Protein 2D48 (pdb70)

Nearest PDB structures (foldseek):
  2d48-assembly1_A  TM=1.008E+00  e=1.746E-19  Homo sapiens
  2b8y-assembly1_A  TM=1.006E+00  e=3.296E-19  Homo sapiens
  2b8x-assembly1_A  TM=9.995E-01  e=1.307E-18  Homo sapiens
  2b90-assembly1_A  TM=9.964E-01  e=3.577E-18  Homo sapiens
  1hzi-assembly1_A  TM=9.925E-01  e=4.421E-18  Homo sapiens

InterPro domains:
  IPR001325 Interleukin-4/interleukin-13 [SM00190] (1-153)
  IPR002354 Interleukin-4 [PF00727] (26-149)
  IPR002354 Interleukin-4 [PIRSF001941] (1-153)
  IPR002354 Interleukin-4 [PR00431] (31-42)
  IPR002354 Interleukin-4 [PR00431] (48-63)
  IPR002354 Interleukin-4 [PR00431] (65-83)
  IPR002354 Interleukin-4 [PR00431] (122-136)
  IPR002354 Interleukin-4 [PR00431] (137-148)
  IPR002354 Interleukin-4 [PTHR47401] (1-152)
  IPR009079 Four-helical cytokine-like, core [G3DSA:1.20.1250.10] (22-153)
  IPR009079 Four-helical cytokine-like, core [SSF47266] (25-152)
  IPR018096 Interleukin-4/interleukin-13, conserved site [PS00838] (31-56)

Organism: Homo sapiens (NCBI:txid9606)

B-factor: mean 21.07, std 10.28, range [4.58, 74.88]

Solvent-accessible surface area: 7720 Å² total; per-residue (Å²): 150,152,71,60,139,24,4,78,77,0,13,122,2,0,56,30,1,21,145,22,138,58,108,2,1,76,28,68,8,25,20,6,51,52,23,104,164,130,51,95,70,125,49,24,6,0,19,0,0,31,2,0,133,88,4,31,68,134,24,66,173,22,124,127,5,52,39,101,74,90,100,90,86,97,125,8,88,50,1,6,126,32,0,81,98,0,2,188,26,0,63,49,16,0,71,48,126,86,7,103,38,186,45,93,81,87,16,28,0,34,92,1,1,69,128,0,18,66,32,0,122,92,38,100,67,167,53,59,174

Sequence (129 aa):
HKCDITLQEIIKDLNSLTEQKTLCTELTVTDIFAASKNTTEKETFCRAATVLRQFYSHHEKDTRCLGATAQQFHRHKQLIRFLKRLDRNLWGLAGLNSCPVKEANQSTLENFLERLKTIMREKYSKCSS

Secondary structure (DSSP, 8-state):
-TT-THHHHHHHHHHHHTT--STGGGSEEE-GGGS-----HHHHHHHHHHHHHHHHHHHTT-TTTS-SSHHHHHHHHHHHH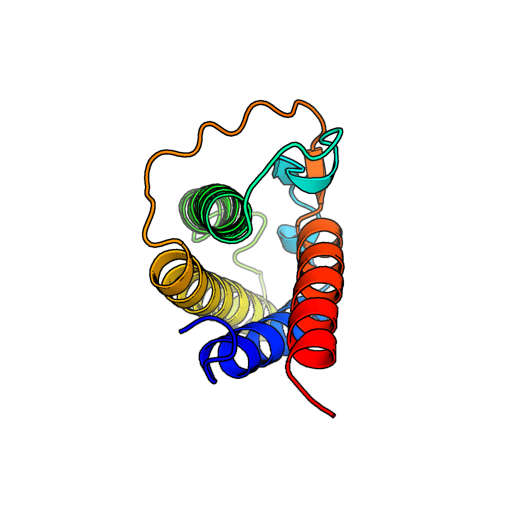HHHHHHHHHHHHH--S--------EEEHHHHHHHHHHHHHHHHHHH--

GO terms:
  GO:0005125 cytokine activity (F, IDA)
  GO:0005576 extracellular region (C, IDA)
  GO:0035771 interleukin-4-mediated signaling pathway (P, IDA)
  GO:0010633 negative regulation of epithelial cell migration (P, IDA)
  GO:0042116 macrophage activation (P, IGI)
  GO:0045944 positive regulation of transcription by RNA polymerase II (P, IGI)
  GO:0030335 positive regulation of cell migration (P, IGI)
  GO:0150079 negative regulation of neuroinflammatory response (P, IC)
  GO:0032733 positive regulation of interleukin-10 production (P, IGI)
  GO:0050728 negative regulation of inflammatory response (P, IGI)
  GO:0007259 cell surface receptor signaling pathway via JAK-STAT (P, IGI)
  GO:0008284 positive regulation of cell population proliferation (P, IGI)
  GO:0097028 dendritic cell differentiation (P, IDA)
  GO:0005136 interleukin-4 receptor binding (F, TAS)
  GO:0005576 extracellular region (C, TAS)
  GO:0006955 immune response (P, TAS)
  GO:1903660 negative regulation of complement-dependent cytotoxicity (P, IMP)
  GO:2000352 negative regulation of endothelial cell apoptotic process (P, IMP)
  GO:0005515 protein binding (F, IPI)
  GO:0042110 T cell activation (P, IGI)

Foldseek 3Di:
DLLDCLLVVLLVLLVVLLVDDFLLQQDWWFQLVVDVDDDDPLLSLLQLLVRLCVSLVVPLPPVRQCDDDPVSNVSSVSNSVSSVSSSVSSNVSNVDNDHDRDGDDIGRNSVSSVVVSVVSVVSNVVSDD

Structure (mmCIF, N/CA/C/O backbone):
data_2D48
#
_entry.id   2D48
#
_cell.length_a   90.528
_cell.length_b   90.528
_cell.length_c   45.907
_cell.angle_alpha   90.00
_cell.angle_beta   90.00
_cell.angle_gamma   90.00
#
_symmetry.space_group_name_H-M   'P 41 21 2'
#
loop_
_entity.id
_entity.type
_entity.pdbx_description
1 polymer Interleukin-4
2 non-polymer 'SULFATE ION'
3 water water
#
loop_
_atom_site.group_PDB
_atom_site.id
_atom_site.type_symbol
_atom_site.label_atom_id
_atom_site.label_alt_id
_atom_site.label_comp_id
_atom_site.label_asym_id
_atom_site.label_entity_id
_atom_site.label_seq_id
_atom_site.pdbx_PDB_ins_code
_atom_site.Cartn_x
_atom_site.Cartn_y
_atom_site.Cartn_z
_atom_site.occupancy
_atom_site.B_iso_or_equiv
_atom_site.auth_seq_id
_atom_site.auth_comp_id
_atom_site.auth_asym_id
_atom_site.auth_atom_id
_atom_site.pdbx_PDB_model_num
ATOM 1 N N . HIS A 1 1 ? 32.288 34.455 -2.439 1.00 30.48 1 HIS A N 1
ATOM 2 C CA . HIS A 1 1 ? 30.996 34.708 -3.096 1.00 30.69 1 HIS A CA 1
ATOM 3 C C . HIS A 1 1 ? 30.750 33.575 -4.092 1.00 28.79 1 HIS A C 1
ATOM 4 O O . HIS A 1 1 ? 29.646 33.096 -4.184 1.00 29.75 1 HIS A O 1
ATOM 11 N N . LYS A 1 2 ? 31.799 33.138 -4.792 1.00 27.47 2 LYS A N 1
ATOM 12 C CA . LYS A 1 2 ? 31.688 32.161 -5.885 1.00 26.14 2 LYS A CA 1
ATOM 13 C C . LYS A 1 2 ? 31.071 30.813 -5.518 1.00 23.63 2 LYS A C 1
ATOM 14 O O . LYS A 1 2 ? 30.352 30.192 -6.320 1.00 24.35 2 LYS A O 1
ATOM 20 N N . CYS A 1 3 ? 31.399 30.359 -4.316 1.00 19.92 3 CYS A N 1
ATOM 21 C CA . CYS A 1 3 ? 30.996 29.032 -3.876 1.00 16.94 3 CYS A CA 1
ATOM 22 C C . CYS A 1 3 ? 30.043 29.175 -2.693 1.00 15.83 3 CYS A C 1
ATOM 23 O O . CYS A 1 3 ? 30.019 28.318 -1.826 1.00 15.27 3 CYS A O 1
ATOM 26 N N . ASP A 1 4 ? 29.321 30.302 -2.647 1.00 13.89 4 ASP A N 1
ATOM 27 C CA . ASP A 1 4 ? 28.364 30.655 -1.583 1.00 15.34 4 ASP A CA 1
ATOM 28 C C . ASP A 1 4 ? 27.192 29.623 -1.530 1.00 12.41 4 ASP A C 1
ATOM 29 O O . ASP A 1 4 ? 26.819 29.065 -2.546 1.00 13.46 4 ASP A O 1
ATOM 34 N N . ILE A 1 5 ? 26.549 29.487 -0.376 1.00 12.23 5 ILE A N 1
ATOM 35 C CA . ILE A 1 5 ? 25.348 28.636 -0.305 1.00 12.09 5 ILE A CA 1
ATOM 36 C C . ILE A 1 5 ? 24.167 29.058 -1.181 1.00 13.11 5 ILE A C 1
ATOM 37 O O . ILE A 1 5 ? 23.237 28.257 -1.361 1.00 13.40 5 ILE A O 1
ATOM 42 N N . THR A 1 6 ? 24.199 30.264 -1.761 1.00 11.62 6 THR A N 1
ATOM 43 C CA . THR A 1 6 ? 23.183 30.604 -2.763 1.00 12.79 6 THR A CA 1
ATOM 44 C C . THR A 1 6 ? 23.126 29.521 -3.848 1.00 13.17 6 THR A C 1
ATOM 45 O O . THR A 1 6 ? 22.063 29.266 -4.421 1.00 13.48 6 THR A O 1
ATOM 49 N N . LEU A 1 7 ? 24.245 28.882 -4.153 1.00 11.74 7 LEU A N 1
ATOM 50 C CA . LEU A 1 7 ? 24.248 27.771 -5.125 1.00 12.41 7 LEU A CA 1
ATOM 51 C C . LEU A 1 7 ? 23.256 26.676 -4.720 1.00 13.52 7 LEU A C 1
ATOM 52 O O . LEU A 1 7 ? 22.507 26.195 -5.556 1.00 12.54 7 LEU A O 1
ATOM 57 N N . GLN A 1 8 ? 23.252 26.316 -3.424 1.00 12.68 8 GLN A N 1
ATOM 58 C CA . GLN A 1 8 ? 22.279 25.341 -2.925 1.00 12.82 8 GLN A CA 1
ATOM 59 C C . GLN A 1 8 ? 20.850 25.829 -2.985 1.00 13.24 8 GLN A C 1
ATOM 60 O O . GLN A 1 8 ? 19.946 25.084 -3.393 1.00 13.53 8 GLN A O 1
ATOM 66 N N . GLU A 1 9 ? 20.644 27.097 -2.637 1.00 12.39 9 GLU A N 1
ATOM 67 C CA . GLU A 1 9 ? 19.305 27.680 -2.734 1.00 12.58 9 GLU A CA 1
ATOM 68 C C . GLU A 1 9 ? 18.778 27.626 -4.164 1.00 12.87 9 GLU A C 1
ATOM 69 O O . GLU A 1 9 ? 17.615 27.356 -4.390 1.00 14.23 9 GLU A O 1
ATOM 75 N N . ILE A 1 10 ? 19.650 27.903 -5.134 1.00 12.18 10 ILE A N 1
ATOM 76 C CA . ILE A 1 10 ? 19.248 27.784 -6.544 1.00 11.67 10 ILE A CA 1
ATOM 77 C C . ILE A 1 10 ? 18.939 26.350 -6.951 1.00 12.62 10 ILE A C 1
ATOM 78 O O . ILE A 1 10 ? 17.924 26.096 -7.605 1.00 14.10 10 ILE A O 1
ATOM 83 N N . ILE A 1 11 ? 19.818 25.418 -6.606 1.00 12.01 11 ILE A N 1
ATOM 84 C CA . ILE A 1 11 ? 19.595 24.028 -6.987 1.00 13.17 11 ILE A CA 1
ATOM 85 C C . ILE A 1 11 ? 18.284 23.480 -6.369 1.00 13.44 11 ILE A C 1
ATOM 86 O O . ILE A 1 11 ? 17.504 22.806 -7.056 1.00 15.42 11 ILE A O 1
ATOM 91 N N . LYS A 1 12 ? 18.023 23.822 -5.113 1.00 15.20 12 LYS A N 1
ATOM 92 C CA . LYS A 1 12 ? 16.760 23.420 -4.462 1.00 16.19 12 LYS A CA 1
ATOM 93 C C . LYS A 1 12 ? 15.534 23.856 -5.259 1.00 15.44 12 LYS A C 1
ATOM 94 O O . LYS A 1 12 ? 14.572 23.083 -5.484 1.00 15.12 12 LYS A O 1
ATOM 100 N N . ASP A 1 13 ? 15.530 25.108 -5.686 1.00 14.52 13 ASP A N 1
ATOM 101 C CA . ASP A 1 13 ? 14.348 25.558 -6.388 1.00 15.50 13 ASP A CA 1
ATOM 102 C C . ASP A 1 13 ? 14.295 24.953 -7.776 1.00 15.65 13 ASP A C 1
ATOM 103 O O . ASP A 1 13 ? 13.212 24.715 -8.281 1.00 16.11 13 ASP A O 1
ATOM 108 N N . LEU A 1 14 ? 15.461 24.731 -8.420 1.00 13.67 14 LEU A N 1
ATOM 109 C CA . LEU A 1 14 ? 15.444 24.034 -9.709 1.00 15.13 14 LEU A CA 1
ATOM 110 C C . LEU A 1 14 ? 14.924 22.595 -9.546 1.00 16.34 14 LEU A C 1
ATOM 111 O O . LEU A 1 14 ? 14.223 22.104 -10.414 1.00 17.10 14 LEU A O 1
ATOM 116 N N . ASN A 1 15 ? 15.257 21.915 -8.447 1.00 16.16 15 ASN A N 1
ATOM 117 C CA . ASN A 1 15 ? 14.696 20.566 -8.192 1.00 17.37 15 ASN A CA 1
ATOM 118 C C . ASN A 1 15 ? 13.182 20.631 -8.060 1.00 18.27 15 ASN A C 1
ATOM 119 O O . ASN A 1 15 ? 12.470 19.813 -8.678 1.00 19.12 15 ASN A O 1
ATOM 124 N N . SER A 1 16 ? 12.678 21.615 -7.316 1.00 18.33 16 SER A N 1
ATOM 125 C CA . SER A 1 16 ? 11.217 21.815 -7.263 1.00 19.43 16 SER A CA 1
ATOM 126 C C . SER A 1 16 ? 10.584 22.161 -8.609 1.00 20.03 16 SER A C 1
ATOM 127 O O . SER A 1 16 ? 9.496 21.667 -8.951 1.00 21.80 16 SER A O 1
ATOM 130 N N . LEU A 1 17 ? 11.228 23.014 -9.384 1.00 19.51 17 LEU A N 1
ATOM 131 C CA . LEU A 1 17 ? 10.660 23.480 -10.643 1.00 20.33 17 LEU A CA 1
ATOM 132 C C . LEU A 1 17 ? 10.586 22.389 -11.707 1.00 21.60 17 LEU A C 1
ATOM 133 O O . LEU A 1 17 ? 9.722 22.467 -12.611 1.00 23.19 17 LEU A O 1
ATOM 138 N N . THR A 1 18 ? 11.503 21.428 -11.649 1.00 21.83 18 THR A N 1
ATOM 139 C CA . THR A 1 18 ? 11.621 20.456 -12.745 1.00 23.40 18 THR A CA 1
ATOM 140 C C . THR A 1 18 ? 10.826 19.194 -12.515 1.00 25.05 18 THR A C 1
ATOM 141 O O . THR A 1 18 ? 10.921 18.243 -13.296 1.00 26.00 18 THR A O 1
ATOM 145 N N . GLU A 1 19 ? 10.078 19.147 -11.428 1.00 26.53 19 GLU A N 1
ATOM 146 C CA . GLU A 1 19 ? 9.095 18.105 -11.276 1.00 29.06 19 GLU A CA 1
ATOM 147 C C . GLU A 1 19 ? 7.891 18.443 -12.183 1.00 29.68 19 GLU A C 1
ATOM 148 O O . GLU A 1 19 ? 7.141 17.568 -12.589 1.00 30.66 19 GLU A O 1
ATOM 154 N N . GLN A 1 20 ? 7.763 19.717 -12.540 1.00 30.52 20 GLN A N 1
ATOM 155 C CA . GLN A 1 20 ? 6.585 20.220 -13.257 1.00 30.96 20 GLN A CA 1
ATOM 156 C C . GLN A 1 20 ? 6.628 19.949 -14.769 1.00 30.20 20 GLN A C 1
ATOM 157 O O . GLN A 1 20 ? 7.610 20.273 -15.431 1.00 31.07 20 GLN A O 1
ATOM 163 N N . LYS A 1 21 ? 5.581 19.321 -15.299 1.00 29.64 21 LYS A N 1
ATOM 164 C CA . LYS A 1 21 ? 5.425 19.159 -16.749 1.00 28.33 21 LYS A CA 1
ATOM 165 C C . LYS A 1 21 ? 3.998 19.544 -17.122 1.00 26.98 21 LYS A C 1
ATOM 166 O O . LYS A 1 21 ? 3.092 18.702 -17.113 1.00 26.46 21 LYS A O 1
ATOM 172 N N . THR A 1 22 ? 3.819 20.823 -17.438 1.00 25.59 22 THR A N 1
ATOM 173 C CA . THR A 1 22 ? 2.504 21.459 -17.590 1.00 24.00 22 THR A CA 1
ATOM 174 C C . THR A 1 22 ? 2.447 22.176 -18.923 1.00 23.19 22 THR A C 1
ATOM 175 O O . THR A 1 22 ? 3.454 22.298 -19.624 1.00 22.26 22 THR A O 1
ATOM 179 N N . LEU A 1 23 ? 1.263 22.646 -19.319 1.00 22.33 23 LEU A N 1
ATOM 180 C CA . LEU A 1 23 ? 1.227 23.488 -20.501 1.00 21.74 23 LEU A CA 1
ATOM 181 C C . LEU A 1 23 ? 2.190 24.649 -20.302 1.00 21.06 23 LEU A C 1
ATOM 182 O O . LEU A 1 23 ? 2.860 25.075 -21.262 1.00 20.53 23 LEU A O 1
ATOM 187 N N . CYS A 1 24 ? 2.260 25.149 -19.062 1.00 19.30 24 CYS A N 1
ATOM 188 C CA . CYS A 1 24 ? 3.058 26.338 -18.809 1.00 18.92 24 CYS A CA 1
ATOM 189 C C . CYS A 1 24 ? 4.545 26.004 -18.989 1.00 17.77 24 CYS A C 1
ATOM 190 O O . CYS A 1 24 ? 5.268 26.789 -19.594 1.00 16.01 24 CYS A O 1
ATOM 193 N N . THR A 1 25 ? 4.976 24.830 -18.522 1.00 17.51 25 THR A N 1
ATOM 194 C CA . THR A 1 25 ? 6.414 24.530 -18.645 1.00 16.58 25 THR A CA 1
ATOM 195 C C . THR A 1 25 ? 6.869 24.212 -20.046 1.00 16.00 25 THR A C 1
ATOM 196 O O . THR A 1 25 ? 8.073 24.123 -20.309 1.00 16.95 25 THR A O 1
ATOM 200 N N . GLU A 1 26 ? 5.922 23.980 -20.972 1.00 14.82 26 GLU A N 1
ATOM 201 C CA . GLU A 1 26 ? 6.283 23.801 -22.355 1.00 15.82 26 GLU A CA 1
ATOM 202 C C . GLU A 1 26 ? 6.281 25.146 -23.101 1.00 15.66 26 GLU A C 1
ATOM 203 O O . GLU A 1 26 ? 6.653 25.193 -24.289 1.00 16.31 26 GLU A O 1
ATOM 209 N N . LEU A 1 27 ? 5.835 26.230 -22.449 1.00 14.28 27 LEU A N 1
ATOM 210 C CA . LEU A 1 27 ? 5.972 27.527 -23.122 1.00 14.49 27 LEU A CA 1
ATOM 211 C C . LEU A 1 27 ? 7.457 27.900 -23.144 1.00 14.77 27 LEU A C 1
ATOM 212 O O . LEU A 1 27 ? 8.251 27.365 -22.362 1.00 14.35 27 LEU A O 1
ATOM 217 N N . THR A 1 28 ? 7.838 28.813 -24.020 1.00 15.88 28 THR A N 1
ATOM 218 C CA . THR A 1 28 ? 9.290 28.969 -24.260 1.00 17.15 28 THR A CA 1
ATOM 219 C C . THR A 1 28 ? 9.976 30.157 -23.609 1.00 17.92 28 THR A C 1
ATOM 220 O O . THR A 1 28 ? 9.356 31.110 -23.138 1.00 18.41 28 THR A O 1
ATOM 224 N N . VAL A 1 29 ? 11.293 30.075 -23.611 1.00 17.09 29 VAL A N 1
ATOM 225 C CA . VAL A 1 29 ? 12.160 31.137 -23.118 1.00 15.65 29 VAL A CA 1
ATOM 226 C C . VAL A 1 29 ? 13.273 31.194 -24.134 1.00 14.46 29 VAL A C 1
ATOM 227 O O . VAL A 1 29 ? 13.507 30.226 -24.895 1.00 13.75 29 VAL A O 1
ATOM 231 N N . THR A 1 30 ? 13.946 32.325 -24.210 1.00 12.97 30 THR A N 1
ATOM 232 C CA . THR A 1 30 ? 15.098 32.405 -25.082 1.00 12.13 30 THR A CA 1
ATOM 233 C C . THR A 1 30 ? 16.224 31.505 -24.551 1.00 11.31 30 THR A C 1
ATOM 234 O O . THR A 1 30 ? 16.557 31.528 -23.382 1.00 12.58 30 THR A O 1
ATOM 238 N N . ASP A 1 31 ? 16.752 30.673 -25.437 1.00 10.74 31 ASP A N 1
ATOM 239 C CA . ASP A 1 31 ? 17.747 29.669 -25.023 1.00 12.13 31 ASP A CA 1
ATOM 240 C C . ASP A 1 31 ? 19.150 30.320 -24.922 1.00 12.79 31 ASP A C 1
ATOM 241 O O . ASP A 1 31 ? 19.941 30.277 -25.847 1.00 12.79 31 ASP A O 1
ATOM 246 N N . ILE A 1 32 ? 19.449 30.899 -23.749 1.00 14.10 32 ILE A N 1
ATOM 247 C CA . ILE A 1 32 ? 20.820 31.334 -23.427 1.00 17.10 32 ILE A CA 1
ATOM 248 C C . ILE A 1 32 ? 21.869 30.240 -23.597 1.00 16.51 32 ILE A C 1
ATOM 249 O O . ILE A 1 32 ? 23.045 30.559 -23.804 1.00 19.21 32 ILE A O 1
ATOM 254 N N . PHE A 1 33 ? 21.482 28.965 -23.534 1.00 17.65 33 PHE A N 1
ATOM 255 C CA . PHE A 1 33 ? 22.444 27.836 -23.753 1.00 19.40 33 PHE A CA 1
ATOM 256 C C . PHE A 1 33 ? 22.644 27.414 -25.213 1.00 18.43 33 PHE A C 1
ATOM 257 O O . PHE A 1 33 ? 23.361 26.436 -25.521 1.00 18.04 33 PHE A O 1
ATOM 265 N N . ALA A 1 34 ? 22.055 28.154 -26.143 1.00 16.78 34 ALA A N 1
ATOM 266 C CA . ALA A 1 34 ? 22.321 27.900 -27.556 1.00 16.95 34 ALA A CA 1
ATOM 267 C C . ALA A 1 34 ? 23.495 28.730 -28.015 1.00 17.26 34 ALA A C 1
ATOM 268 O O . ALA A 1 34 ? 23.914 28.643 -29.164 1.00 16.71 34 ALA A O 1
ATOM 270 N N . ALA A 1 35 ? 24.034 29.552 -27.126 1.00 17.58 35 ALA A N 1
ATOM 271 C CA . ALA A 1 35 ? 25.240 30.314 -27.488 1.00 19.47 35 ALA A CA 1
ATOM 272 C C . ALA A 1 35 ? 26.435 29.405 -27.776 1.00 21.74 35 ALA A C 1
ATOM 273 O O . ALA A 1 35 ? 26.537 28.335 -27.174 1.00 22.01 35 ALA A O 1
ATOM 275 N N . SER A 1 36 ? 27.351 29.834 -28.656 1.00 23.66 36 SER A N 1
ATOM 276 C CA . SER A 1 36 ? 28.723 29.316 -28.573 1.00 27.02 36 SER A CA 1
ATOM 277 C C . SER A 1 36 ? 29.362 29.909 -27.309 1.00 28.34 36 SER A C 1
ATOM 278 O O . SER A 1 36 ? 30.572 30.031 -27.212 1.00 30.75 36 SER A O 1
ATOM 281 N N . LYS A 1 37 ? 28.524 30.312 -26.359 1.00 30.89 37 LYS A N 1
ATOM 282 C CA . LYS A 1 37 ? 28.921 30.416 -24.954 1.00 31.45 37 LYS A CA 1
ATOM 283 C C . LYS A 1 37 ? 30.174 31.240 -24.642 1.00 32.93 37 LYS A C 1
ATOM 284 O O . LYS A 1 37 ? 31.168 30.715 -24.107 1.00 33.21 37 LYS A O 1
ATOM 290 N N . ASN A 1 38 ? 30.136 32.535 -24.952 1.00 33.90 38 ASN A N 1
ATOM 291 C CA . ASN A 1 38 ? 31.286 33.415 -24.680 1.00 34.32 38 ASN A CA 1
ATOM 292 C C . ASN A 1 38 ? 31.016 34.336 -23.490 1.00 34.25 38 ASN A C 1
ATOM 293 O O . ASN A 1 38 ? 30.746 35.524 -23.693 1.00 34.99 38 ASN A O 1
ATOM 298 N N . THR A 1 39 ? 31.092 33.801 -22.261 1.00 34.21 39 THR A N 1
ATOM 299 C CA . THR A 1 39 ? 30.542 34.502 -21.095 1.00 32.28 39 THR A CA 1
ATOM 300 C C . THR A 1 39 ? 31.116 34.134 -19.702 1.00 31.68 39 THR A C 1
ATOM 301 O O . THR A 1 39 ? 31.277 32.944 -19.368 1.00 31.53 39 THR A O 1
ATOM 305 N N . THR A 1 40 ? 31.392 35.163 -18.886 1.00 29.56 40 THR A N 1
ATOM 306 C CA . THR A 1 40 ? 31.805 34.990 -17.473 1.00 28.19 40 THR A CA 1
ATOM 307 C C . THR A 1 40 ? 30.717 34.296 -16.642 1.00 26.62 40 THR A C 1
ATOM 308 O O . THR A 1 40 ? 29.603 34.187 -17.099 1.00 26.75 40 THR A O 1
ATOM 312 N N . GLU A 1 41 ? 31.032 33.818 -15.432 1.00 25.36 41 GLU A N 1
ATOM 313 C CA . GLU A 1 41 ? 30.020 33.159 -14.579 1.00 24.58 41 GLU A CA 1
ATOM 314 C C . GLU A 1 41 ? 28.933 34.178 -14.253 1.00 23.17 41 GLU A C 1
ATOM 315 O O . GLU A 1 41 ? 27.734 33.866 -14.254 1.00 21.63 41 GLU A O 1
ATOM 321 N N . LYS A 1 42 ? 29.351 35.417 -14.031 1.00 22.08 42 LYS A N 1
ATOM 322 C CA . LYS A 1 42 ? 28.418 36.461 -13.612 1.00 21.74 42 LYS A CA 1
ATOM 323 C C . LYS A 1 42 ? 27.479 36.844 -14.747 1.00 21.24 42 LYS A C 1
ATOM 324 O O . LYS A 1 42 ? 26.269 37.045 -14.538 1.00 21.47 42 LYS A O 1
ATOM 330 N N . GLU A 1 43 ? 28.008 36.912 -15.961 1.00 20.69 43 GLU A N 1
ATOM 331 C CA . GLU A 1 43 ? 27.171 37.197 -17.120 1.00 20.31 43 GLU A CA 1
ATOM 332 C C . GLU A 1 43 ? 26.157 36.046 -17.416 1.00 20.39 43 GLU A C 1
ATOM 333 O O . GLU A 1 43 ? 25.012 36.299 -17.825 1.00 21.00 43 GLU A O 1
ATOM 339 N N . THR A 1 44 ? 26.559 34.795 -17.190 1.00 20.19 44 THR A N 1
ATOM 340 C CA . THR A 1 44 ? 25.612 33.687 -17.384 1.00 20.62 44 THR A CA 1
ATOM 341 C C . THR A 1 44 ? 24.453 33.780 -16.375 1.00 20.10 44 THR A C 1
ATOM 342 O O . THR A 1 44 ? 23.288 33.509 -16.705 1.00 20.63 44 THR A O 1
ATOM 346 N N . PHE A 1 45 ? 24.800 34.113 -15.146 1.00 20.45 45 PHE A N 1
ATOM 347 C CA . PHE A 1 45 ? 23.757 34.354 -14.142 1.00 19.60 45 PHE A CA 1
ATOM 348 C C . PHE A 1 45 ? 22.769 35.479 -14.546 1.00 18.67 45 PHE A C 1
ATOM 349 O O . PHE A 1 45 ? 21.541 35.347 -14.346 1.00 16.27 45 PHE A O 1
ATOM 357 N N . CYS A 1 46 ? 23.288 36.579 -15.069 1.00 17.69 46 CYS A N 1
ATOM 358 C CA . CYS A 1 46 ? 22.490 37.729 -15.460 1.00 16.85 46 CYS A CA 1
ATOM 359 C C . CYS A 1 46 ? 21.539 37.316 -16.594 1.00 17.19 46 CYS A C 1
ATOM 360 O O . CYS A 1 46 ? 20.354 37.635 -16.576 1.00 16.28 46 CYS A O 1
ATOM 363 N N . ARG A 1 47 ? 22.092 36.573 -17.564 1.00 15.51 47 ARG A N 1
ATOM 364 C CA . ARG A 1 47 ? 21.321 36.088 -18.711 1.00 15.97 47 ARG A CA 1
ATOM 365 C C . ARG A 1 47 ? 20.134 35.197 -18.270 1.00 13.38 47 ARG A C 1
ATOM 366 O O . ARG A 1 47 ? 18.984 35.406 -18.735 1.00 15.16 47 ARG A O 1
ATOM 374 N N . ALA A 1 48 ? 20.418 34.249 -17.393 1.00 14.73 48 ALA A N 1
ATOM 375 C CA . ALA A 1 48 ? 19.417 33.291 -16.907 1.00 12.51 48 ALA A CA 1
ATOM 376 C C . ALA A 1 48 ? 18.346 34.081 -16.135 1.00 14.48 48 ALA A C 1
ATOM 377 O O . ALA A 1 48 ? 17.119 33.860 -16.273 1.00 13.36 48 ALA A O 1
ATOM 379 N N . ALA A 1 49 ? 18.812 35.025 -15.335 1.00 12.26 49 ALA A N 1
ATOM 380 C CA . ALA A 1 49 ? 17.859 35.820 -14.505 1.00 11.65 49 ALA A CA 1
ATOM 381 C C . ALA A 1 49 ? 16.965 36.678 -15.356 1.00 11.41 49 ALA A C 1
ATOM 382 O O . ALA A 1 49 ? 15.795 36.907 -15.023 1.00 13.14 49 ALA A O 1
ATOM 384 N N . THR A 1 50 ? 17.501 37.233 -16.437 1.00 10.86 50 THR A N 1
ATOM 385 C CA . THR A 1 50 ? 16.724 38.027 -17.356 1.00 11.83 50 THR A CA 1
ATOM 386 C C . THR A 1 50 ? 15.594 37.213 -18.006 1.00 11.86 50 THR A C 1
ATOM 387 O O . THR A 1 50 ? 14.471 37.687 -18.034 1.00 12.11 50 THR A O 1
ATOM 391 N N . VAL A 1 51 ? 15.927 36.047 -18.579 1.00 13.25 51 VAL A N 1
ATOM 392 C CA . VAL A 1 51 ? 14.901 35.276 -19.317 1.00 14.51 51 VAL A CA 1
ATOM 393 C C . VAL A 1 51 ? 13.829 34.744 -18.366 1.00 14.58 51 VAL A C 1
ATOM 394 O O . VAL A 1 51 ? 12.633 34.742 -18.710 1.00 15.36 51 VAL A O 1
ATOM 398 N N . LEU A 1 52 ? 14.232 34.400 -17.150 1.00 12.62 52 LEU A N 1
ATOM 399 C CA . LEU A 1 52 ? 13.251 33.850 -16.195 1.00 12.66 52 LEU A CA 1
ATOM 400 C C . LEU A 1 52 ? 12.345 34.978 -15.705 1.00 13.19 52 LEU A C 1
ATOM 401 O O . LEU A 1 52 ? 11.157 34.735 -15.471 1.00 14.32 52 LEU A O 1
ATOM 406 N N . ARG A 1 53 ? 12.874 36.197 -15.562 1.00 12.85 53 ARG A N 1
ATOM 407 C CA . ARG A 1 53 ? 12.036 37.333 -15.148 1.00 12.07 53 ARG A CA 1
ATOM 408 C C . ARG A 1 53 ? 11.027 37.637 -16.262 1.00 13.96 53 ARG A C 1
ATOM 409 O O . ARG A 1 53 ? 9.833 37.930 -15.992 1.00 15.07 53 ARG A O 1
ATOM 417 N N . GLN A 1 54 ? 11.481 37.481 -17.509 1.00 14.57 54 GLN A N 1
ATOM 418 C CA . GLN A 1 54 ? 10.572 37.696 -18.657 1.00 16.52 54 GLN A CA 1
ATOM 419 C C . GLN A 1 54 ? 9.436 36.642 -18.573 1.00 15.74 54 GLN A C 1
ATOM 420 O O . GLN A 1 54 ? 8.246 36.962 -18.714 1.00 16.53 54 GLN A O 1
ATOM 426 N N . PHE A 1 55 ? 9.810 35.417 -18.301 1.00 16.46 55 PHE A N 1
ATOM 427 C CA . PHE A 1 55 ? 8.817 34.332 -18.248 1.00 14.89 55 PHE A CA 1
ATOM 428 C C . PHE A 1 55 ? 7.791 34.522 -17.151 1.00 15.67 55 PHE A C 1
ATOM 429 O O . PHE A 1 55 ? 6.577 34.467 -17.441 1.00 16.26 55 PHE A O 1
ATOM 437 N N . TYR A 1 56 ? 8.225 34.730 -15.897 1.00 14.49 56 TYR A N 1
ATOM 438 C CA . TYR A 1 56 ? 7.188 34.807 -14.853 1.00 14.32 56 TYR A CA 1
ATOM 439 C C . TYR A 1 56 ? 6.346 36.069 -15.000 1.00 15.55 56 TYR A C 1
ATOM 440 O O . TYR A 1 56 ? 5.166 36.050 -14.658 1.00 17.26 56 TYR A O 1
ATOM 449 N N . SER A 1 57 ? 6.949 37.126 -15.540 1.00 15.70 57 SER A N 1
ATOM 450 C CA . SER A 1 57 ?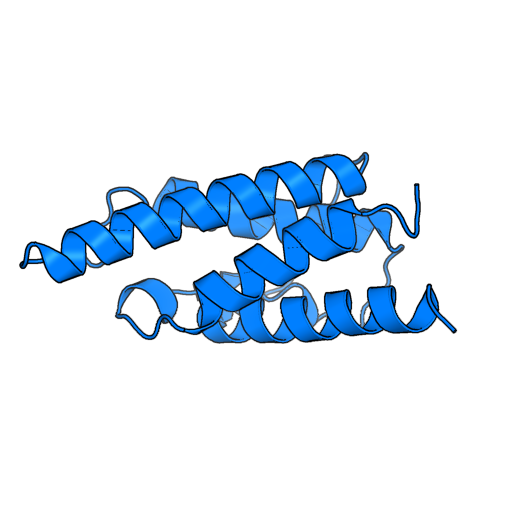 6.265 38.412 -15.725 1.00 17.73 57 SER A CA 1
ATOM 451 C C . SER A 1 57 ? 5.154 38.210 -16.766 1.00 19.10 57 SER A C 1
ATOM 452 O O . SER A 1 57 ? 4.057 38.726 -16.574 1.00 20.10 57 SER A O 1
ATOM 455 N N . HIS A 1 58 ? 5.425 37.446 -17.820 1.00 17.86 58 HIS A N 1
ATOM 456 C CA . HIS A 1 58 ? 4.507 37.262 -18.942 1.00 19.47 58 HIS A CA 1
ATOM 457 C C . HIS A 1 58 ? 3.456 36.193 -18.676 1.00 18.69 58 HIS A C 1
ATOM 458 O O . HIS A 1 58 ? 2.360 36.188 -19.297 1.00 20.01 58 HIS A O 1
ATOM 465 N N . HIS A 1 59 ? 3.759 35.283 -17.765 1.00 16.16 59 HIS A N 1
ATOM 466 C CA . HIS A 1 59 ? 2.888 34.112 -17.649 1.00 16.50 59 HIS A CA 1
ATOM 467 C C . HIS A 1 59 ? 2.236 33.936 -16.284 1.00 16.15 59 HIS A C 1
ATOM 468 O O . HIS A 1 59 ? 1.460 33.007 -16.120 1.00 16.05 59 HIS A O 1
ATOM 475 N N . GLU A 1 60 ? 2.526 34.813 -15.323 1.00 16.50 60 GLU A N 1
ATOM 476 C CA . GLU A 1 60 ? 1.899 34.715 -14.013 1.00 16.29 60 GLU A CA 1
ATOM 477 C C . GLU A 1 60 ? 0.358 34.720 -14.136 1.00 17.42 60 GLU A C 1
ATOM 478 O O . GLU A 1 60 ? -0.322 34.054 -13.333 1.00 16.44 60 GLU A O 1
ATOM 484 N N . LYS A 1 61 ? -0.169 35.452 -15.107 1.00 16.46 61 LYS A N 1
ATOM 485 C CA . LYS A 1 61 ? -1.647 35.508 -15.315 1.00 17.67 61 LYS A CA 1
ATOM 486 C C . LYS A 1 61 ? -2.145 34.926 -16.655 1.00 16.35 61 LYS A C 1
ATOM 487 O O . LY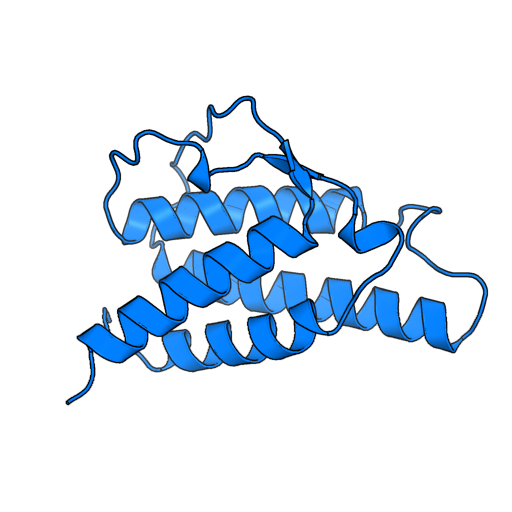S A 1 61 ? -3.251 35.247 -17.164 1.00 16.16 61 LYS A O 1
ATOM 493 N N . ASP A 1 62 ? -1.331 34.096 -17.276 1.00 14.78 62 ASP A N 1
ATOM 494 C CA . ASP A 1 62 ? -1.595 33.560 -18.579 1.00 13.58 62 ASP A CA 1
ATOM 495 C C . ASP A 1 62 ? -2.696 32.480 -18.447 1.00 13.53 62 ASP A C 1
ATOM 496 O O . ASP A 1 62 ? -2.586 31.591 -17.621 1.00 11.76 62 ASP A O 1
ATOM 501 N N . THR A 1 63 ? -3.778 32.590 -19.217 1.00 12.86 63 THR A N 1
ATOM 502 C CA . THR A 1 63 ? -4.845 31.578 -19.060 1.00 12.37 63 THR A CA 1
ATOM 503 C C . THR A 1 63 ? -4.450 30.157 -19.420 1.00 12.30 63 THR A C 1
ATOM 504 O O . THR A 1 63 ? -5.153 29.229 -19.049 1.00 12.25 63 THR A O 1
ATOM 508 N N . ARG A 1 64 ? -3.375 29.969 -20.166 1.00 12.52 64 ARG A N 1
ATOM 509 C CA . ARG A 1 64 ? -2.871 28.621 -20.422 1.00 12.98 64 ARG A CA 1
ATOM 510 C C . ARG A 1 64 ? -2.251 28.003 -19.183 1.00 14.00 64 ARG A C 1
ATOM 511 O O . ARG A 1 64 ? -2.072 26.761 -19.115 1.00 15.85 64 ARG A O 1
ATOM 519 N N . CYS A 1 65 ? -1.859 28.860 -18.243 1.00 13.58 65 CYS A N 1
ATOM 520 C CA . CYS A 1 65 ? -1.072 28.466 -17.081 1.00 13.64 65 CYS A CA 1
ATOM 521 C C . CYS A 1 65 ? -1.911 28.419 -15.799 1.00 12.62 65 CYS A C 1
ATOM 522 O O . CYS A 1 65 ? -1.622 27.643 -14.885 1.00 12.42 65 CYS A O 1
ATOM 525 N N . LEU A 1 66 ? -2.925 29.281 -15.669 1.00 10.85 66 LEU A N 1
ATOM 526 C CA . LEU A 1 66 ? -3.552 29.500 -14.371 1.00 10.24 66 LEU A CA 1
ATOM 527 C C . LEU A 1 66 ? -4.269 28.284 -13.766 1.00 10.45 66 LEU A C 1
ATOM 528 O O . LEU A 1 66 ? -4.393 28.157 -12.548 1.00 12.24 66 LEU A O 1
ATOM 533 N N . GLY A 1 67 ? -4.787 27.426 -14.635 1.00 9.53 67 GLY A N 1
ATOM 534 C CA . GLY A 1 67 ? -5.332 26.145 -14.214 1.00 9.74 67 GLY A CA 1
ATOM 535 C C . GLY A 1 67 ? -6.828 26.112 -14.029 1.00 10.74 67 GLY A C 1
ATOM 536 O O . GLY A 1 67 ? -7.486 27.133 -13.748 1.00 12.42 67 GLY A O 1
ATOM 537 N N . ALA A 1 68 ? -7.427 24.944 -14.243 1.00 7.99 68 ALA A N 1
ATOM 538 C CA . ALA A 1 68 ? -8.861 24.773 -14.017 1.00 7.32 68 ALA A CA 1
ATOM 539 C C . ALA A 1 68 ? -9.130 24.314 -12.592 1.00 7.66 68 ALA A C 1
ATOM 540 O O . ALA A 1 68 ? -10.110 24.719 -11.929 1.00 11.15 68 ALA A O 1
ATOM 542 N N . THR A 1 69 ? -8.330 23.373 -12.142 1.00 6.11 69 THR A N 1
ATOM 543 C CA . THR A 1 69 ? -8.627 22.743 -10.854 1.00 7.23 69 THR A CA 1
ATOM 544 C C . THR A 1 69 ? -7.855 23.452 -9.766 1.00 7.28 69 THR A C 1
ATOM 545 O O . THR A 1 69 ? -6.939 24.178 -10.035 1.00 10.26 69 THR A O 1
ATOM 549 N N . ALA A 1 70 ? -8.222 23.164 -8.523 1.00 9.73 70 ALA A N 1
ATOM 550 C CA . ALA A 1 70 ? -7.406 23.643 -7.395 1.00 10.31 70 ALA A CA 1
ATOM 551 C C . ALA A 1 70 ? -5.957 23.216 -7.449 1.00 10.91 70 ALA A C 1
ATOM 552 O O . ALA A 1 70 ? -5.052 24.021 -7.218 1.00 10.45 70 ALA A O 1
ATOM 554 N N . GLN A 1 71 ? -5.717 21.949 -7.735 1.00 11.08 71 GLN A N 1
ATOM 555 C CA . GLN A 1 71 ? -4.347 21.453 -7.855 1.00 10.60 71 GLN A CA 1
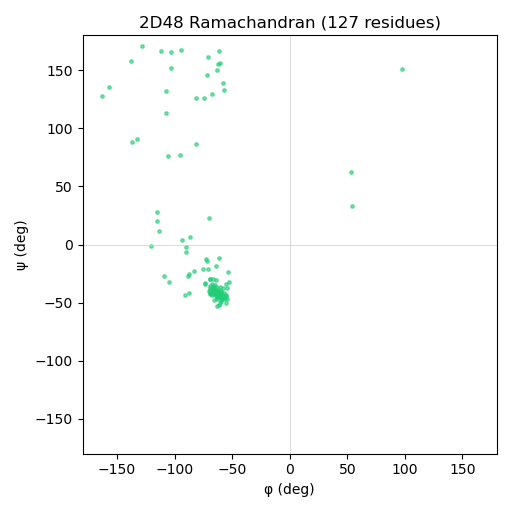ATOM 556 C C . GLN A 1 71 ? -3.563 22.147 -8.963 1.00 9.14 71 GLN A C 1
ATOM 557 O O . GLN A 1 71 ? -2.387 22.477 -8.791 1.00 9.33 71 GLN A O 1
ATOM 563 N N . GLN A 1 72 ? -4.209 22.380 -10.114 1.00 8.04 72 GLN A N 1
ATOM 564 C CA . GLN A 1 72 ? -3.500 23.039 -11.196 1.00 7.60 72 GLN A CA 1
ATOM 565 C C . GLN A 1 72 ? -3.108 24.461 -10.789 1.00 8.54 72 GLN A C 1
ATOM 566 O O . GLN A 1 72 ? -1.991 24.929 -11.078 1.00 8.71 72 GLN A O 1
ATOM 572 N N . PHE A 1 73 ? -4.058 25.169 -10.154 1.00 8.57 73 PHE A N 1
ATOM 573 C CA . PHE A 1 73 ? -3.824 26.559 -9.757 1.00 9.84 73 PHE A CA 1
ATOM 574 C C . PHE A 1 73 ? -2.734 26.579 -8.689 1.00 11.16 73 PHE A C 1
ATOM 575 O O . PHE A 1 73 ? -1.866 27.460 -8.709 1.00 11.49 73 PHE A O 1
ATOM 583 N N . HIS A 1 74 ? -2.779 25.637 -7.750 1.00 11.29 74 HIS A N 1
ATOM 584 C CA . HIS A 1 74 ? -1.741 25.560 -6.712 1.00 11.65 74 HIS A CA 1
ATOM 585 C C . HIS A 1 74 ? -0.386 25.359 -7.367 1.00 12.62 74 HIS A C 1
ATOM 586 O O . HIS A 1 74 ? 0.602 26.023 -7.026 1.00 13.79 74 HIS A O 1
ATOM 593 N N . ARG A 1 75 ? -0.312 24.455 -8.340 1.00 11.45 75 ARG A N 1
ATOM 594 C CA . ARG A 1 75 ? 0.951 24.180 -8.966 1.00 12.74 75 ARG A CA 1
ATOM 595 C C . ARG A 1 75 ? 1.449 25.384 -9.763 1.00 12.06 75 ARG A C 1
ATOM 596 O O . ARG A 1 75 ? 2.641 25.665 -9.750 1.00 13.27 75 ARG A O 1
ATOM 604 N N . HIS A 1 76 ? 0.535 26.118 -10.405 1.00 10.67 76 HIS A N 1
ATOM 605 C CA . HIS A 1 76 ? 0.896 27.362 -11.085 1.00 10.81 76 HIS A CA 1
ATOM 606 C C . HIS A 1 76 ? 1.482 28.396 -10.101 1.00 12.27 76 HIS A C 1
ATOM 607 O O . HIS A 1 76 ? 2.517 28.958 -10.368 1.00 12.60 76 HIS A O 1
ATOM 614 N N . LYS A 1 77 ? 0.796 28.647 -8.986 1.00 12.30 77 LYS A N 1
ATOM 615 C CA . LYS A 1 77 ? 1.275 29.597 -7.999 1.00 12.94 77 LYS A CA 1
ATOM 616 C C . LYS A 1 77 ? 2.647 29.163 -7.472 1.00 13.47 77 LYS A C 1
ATOM 617 O O . LYS A 1 77 ? 3.520 30.029 -7.298 1.00 14.17 77 LYS A O 1
ATOM 623 N N . GLN A 1 78 ? 2.849 27.859 -7.253 1.00 13.88 78 GLN A N 1
ATOM 624 C CA . GLN A 1 78 ? 4.163 27.353 -6.818 1.00 15.85 78 GLN A CA 1
ATOM 625 C C . GLN A 1 78 ? 5.213 27.614 -7.880 1.00 15.57 78 GLN A C 1
ATOM 626 O O . GLN A 1 78 ? 6.334 28.115 -7.572 1.00 16.48 78 GLN A O 1
ATOM 632 N N . LEU A 1 79 ? 4.870 27.329 -9.140 1.00 14.66 79 LEU A N 1
ATOM 633 C CA . LEU A 1 79 ? 5.798 27.570 -10.244 1.00 14.20 79 LEU A CA 1
ATOM 634 C C . LEU A 1 79 ? 6.239 29.039 -10.225 1.00 15.26 79 LEU A C 1
ATOM 635 O O . LEU A 1 79 ? 7.470 29.339 -10.289 1.00 14.51 79 LEU A O 1
ATOM 640 N N . ILE A 1 80 ? 5.275 29.960 -10.149 1.00 13.21 80 ILE A N 1
ATOM 641 C CA . ILE A 1 80 ? 5.637 31.366 -10.199 1.00 13.43 80 ILE A CA 1
ATOM 642 C C . ILE A 1 80 ? 6.458 31.768 -8.963 1.00 13.59 80 ILE A C 1
ATOM 643 O O . ILE A 1 80 ? 7.457 32.503 -9.091 1.00 14.15 80 ILE A O 1
ATOM 648 N N . ARG A 1 81 ? 6.063 31.310 -7.778 1.00 12.42 81 ARG A N 1
ATOM 649 C CA . ARG A 1 81 ? 6.817 31.637 -6.559 1.00 13.23 81 ARG A CA 1
ATOM 650 C C . ARG A 1 81 ? 8.270 31.118 -6.634 1.00 12.82 81 ARG A C 1
ATOM 651 O O . ARG A 1 81 ? 9.196 31.848 -6.246 1.00 12.90 81 ARG A O 1
ATOM 659 N N . PHE A 1 82 ? 8.450 29.883 -7.112 1.00 11.53 82 PHE A N 1
ATOM 660 C CA . PHE A 1 82 ? 9.801 29.310 -7.195 1.00 12.99 82 PHE A CA 1
ATOM 661 C C . PHE A 1 82 ? 10.572 30.047 -8.279 1.00 13.00 82 PHE A C 1
ATOM 662 O O . PHE A 1 82 ? 11.802 30.211 -8.172 1.00 13.94 82 PHE A O 1
ATOM 670 N N . LEU A 1 83 ? 9.924 30.414 -9.387 1.00 12.69 83 LEU A N 1
ATOM 671 C CA . LEU A 1 83 ? 10.665 31.146 -10.444 1.00 12.69 83 LEU A CA 1
ATOM 672 C C . LEU A 1 83 ? 11.128 32.505 -9.885 1.00 12.38 83 LEU A C 1
ATOM 673 O O . LEU A 1 83 ? 12.268 32.917 -10.203 1.00 12.79 83 LEU A O 1
ATOM 678 N N . LYS A 1 84 ? 10.298 33.188 -9.099 1.00 11.44 84 LYS A N 1
ATOM 679 C CA . LYS A 1 84 ? 10.712 34.469 -8.532 1.00 10.84 84 LYS A CA 1
ATOM 680 C C . LYS A 1 84 ? 11.873 34.249 -7.566 1.00 11.87 84 LYS A C 1
ATOM 681 O O . LYS A 1 84 ? 12.771 35.107 -7.491 1.00 12.65 84 LYS A O 1
ATOM 687 N N . ARG A 1 85 ? 11.830 33.186 -6.753 1.00 11.69 85 ARG A N 1
ATOM 688 C CA . ARG A 1 85 ? 12.894 33.005 -5.766 1.00 12.28 85 ARG A CA 1
ATOM 689 C C . ARG A 1 85 ? 14.210 32.644 -6.474 1.00 12.31 85 ARG A C 1
ATOM 690 O O . ARG A 1 85 ? 15.285 33.177 -6.136 1.00 13.47 85 ARG A O 1
ATOM 698 N N . LEU A 1 86 ? 14.117 31.781 -7.484 1.00 12.01 86 LEU A N 1
ATOM 699 C CA . LEU A 1 86 ? 15.286 31.392 -8.272 1.00 11.42 86 LEU A CA 1
ATOM 700 C C . LEU A 1 86 ? 15.836 32.676 -8.895 1.00 12.22 86 LEU A C 1
ATOM 701 O O . LEU A 1 86 ? 17.068 32.934 -8.916 1.00 12.19 86 LEU A O 1
ATOM 706 N N . ASP A 1 87 ? 14.916 33.508 -9.383 1.00 11.04 87 AS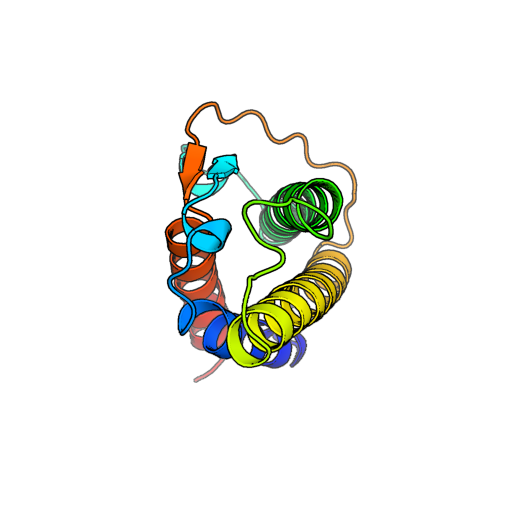P A N 1
ATOM 707 C CA . ASP A 1 87 ? 15.361 34.677 -10.120 1.00 10.78 87 ASP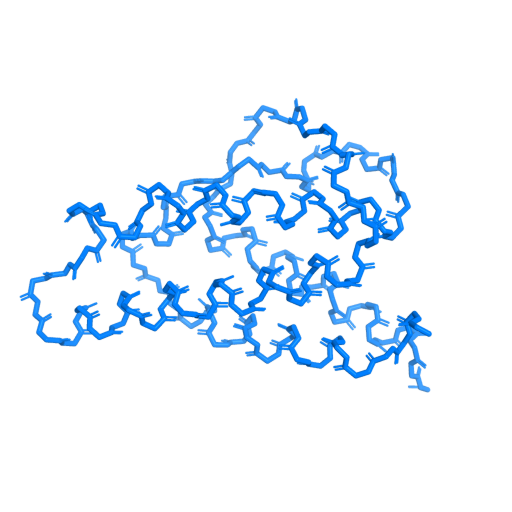 A CA 1
ATOM 708 C C . ASP A 1 87 ? 16.101 35.667 -9.169 1.00 10.75 87 ASP A C 1
ATOM 709 O O . ASP A 1 87 ? 17.131 36.239 -9.532 1.00 10.67 87 ASP A O 1
ATOM 714 N N . ARG A 1 88 ? 15.545 35.894 -7.969 1.00 10.78 88 ARG A N 1
ATOM 715 C CA . ARG A 1 88 ? 16.178 36.758 -6.981 1.00 10.76 88 ARG A CA 1
ATOM 716 C C . ARG A 1 88 ? 17.594 36.256 -6.642 1.00 10.34 88 ARG A C 1
ATOM 717 O O . ARG A 1 88 ? 18.542 37.039 -6.477 1.00 10.28 88 ARG A O 1
ATOM 725 N N . ASN A 1 89 ? 17.716 34.949 -6.498 1.00 11.12 89 ASN A N 1
ATOM 726 C CA . ASN A 1 89 ? 19.025 34.371 -6.188 1.00 10.36 89 ASN A CA 1
ATOM 727 C C . ASN A 1 89 ? 20.007 34.511 -7.353 1.00 9.77 89 ASN A C 1
ATOM 728 O O . ASN A 1 89 ? 21.178 34.823 -7.120 1.00 11.15 89 ASN A O 1
ATOM 733 N N . LEU A 1 90 ? 19.531 34.279 -8.585 1.00 9.93 90 LEU A N 1
ATOM 734 C CA . LEU A 1 90 ? 20.396 34.470 -9.759 1.00 10.49 90 LEU A CA 1
ATOM 735 C C . LEU A 1 90 ? 20.866 35.931 -9.840 1.00 11.09 90 LEU A C 1
ATOM 736 O O . LEU A 1 90 ? 22.058 36.191 -10.141 1.00 12.44 90 LEU A O 1
ATOM 741 N N . TRP A 1 91 ? 19.975 36.910 -9.653 1.00 10.22 91 TRP A N 1
ATOM 742 C CA . TRP A 1 91 ? 20.398 38.303 -9.738 1.00 10.64 91 TRP A CA 1
ATOM 743 C C . TRP A 1 91 ? 21.470 38.612 -8.689 1.00 11.83 91 TRP A C 1
ATOM 744 O O . TRP A 1 91 ? 22.379 39.414 -8.934 1.00 12.27 91 TRP A O 1
ATOM 755 N N . GLY A 1 92 ? 21.318 38.004 -7.516 1.00 12.84 92 GLY A N 1
ATOM 756 C CA . GLY A 1 92 ? 22.213 38.294 -6.392 1.00 14.19 92 GLY A CA 1
ATOM 757 C C . GLY A 1 92 ? 23.606 37.810 -6.721 1.00 15.04 92 GLY A C 1
ATOM 758 O O . GLY A 1 92 ? 24.620 38.346 -6.243 1.00 15.75 92 GLY A O 1
ATOM 759 N N . LEU A 1 93 ? 23.653 36.769 -7.541 1.00 16.53 93 LEU A N 1
ATOM 760 C CA . LEU A 1 93 ? 24.919 36.179 -7.955 1.00 18.05 93 LEU A CA 1
ATOM 761 C C . LEU A 1 93 ? 25.485 36.860 -9.182 1.00 19.07 93 LEU A C 1
ATOM 762 O O . LEU A 1 93 ? 26.702 36.840 -9.346 1.00 20.12 93 LEU A O 1
ATOM 767 N N . ALA A 1 94 ? 24.631 37.479 -9.999 1.00 19.32 94 ALA A N 1
ATOM 768 C CA . ALA A 1 94 ? 25.042 38.141 -11.231 1.00 19.63 94 ALA A CA 1
ATOM 769 C C . ALA A 1 94 ? 25.861 39.388 -10.931 1.00 22.73 94 ALA A C 1
ATOM 770 O O . ALA A 1 94 ? 26.862 39.620 -11.574 1.00 23.40 94 ALA A O 1
ATOM 772 N N . GLY A 1 95 ? 25.437 40.167 -9.945 1.00 24.51 95 GLY A N 1
ATOM 773 C CA . GLY A 1 95 ? 26.037 41.470 -9.718 1.00 25.84 95 GLY A CA 1
ATOM 774 C C . GLY A 1 95 ? 25.995 42.306 -10.991 1.00 26.97 95 GLY A C 1
ATOM 775 O O . GLY A 1 95 ? 26.890 43.127 -11.259 1.00 26.18 95 GLY A O 1
ATOM 776 N N . LEU A 1 96 ? 24.933 42.098 -11.760 1.00 28.12 96 LEU A N 1
ATOM 777 C CA . LEU A 1 96 ? 24.890 42.459 -13.181 1.00 30.83 96 LEU A CA 1
ATOM 778 C C . LEU A 1 96 ? 23.462 42.498 -13.718 1.00 31.20 96 LEU A C 1
ATOM 779 O O . LEU A 1 96 ? 22.723 41.538 -13.572 1.00 32.79 96 LEU A O 1
ATOM 784 N N . ASN A 1 97 ? 23.091 43.609 -14.358 1.00 32.49 97 ASN A N 1
ATOM 785 C CA . ASN A 1 97 ? 21.770 43.803 -14.990 1.00 32.28 97 ASN A CA 1
ATOM 786 C C . ASN A 1 97 ? 21.961 43.799 -16.508 1.00 32.52 97 ASN A C 1
ATOM 787 O O . ASN A 1 97 ? 21.059 43.429 -17.295 1.00 32.36 97 ASN A O 1
ATOM 792 N N . SER A 1 98 ? 23.173 44.197 -16.892 1.00 31.99 98 SER A N 1
ATOM 793 C CA . SER A 1 98 ? 23.547 44.550 -18.257 1.00 31.40 98 SER A CA 1
ATOM 794 C C . SER A 1 98 ? 24.177 43.376 -18.994 1.00 30.74 98 SER A C 1
ATOM 795 O O . SER A 1 98 ? 25.403 43.315 -19.167 1.00 30.74 98 SER A O 1
ATOM 798 N N . CYS A 1 99 ? 23.323 42.456 -19.433 1.00 29.08 99 CYS A N 1
ATOM 799 C CA . CYS A 1 99 ? 23.729 41.278 -20.178 1.00 27.60 99 CYS A CA 1
ATOM 800 C C . CYS A 1 99 ? 22.741 41.081 -21.327 1.00 27.95 99 CYS A C 1
ATOM 801 O O . CYS A 1 99 ? 21.744 40.403 -21.173 1.00 27.34 99 CYS A O 1
ATOM 804 N N . PRO A 1 100 ? 22.988 41.694 -22.475 1.00 27.92 100 PRO A N 1
ATOM 805 C CA . PRO A 1 100 ? 22.078 41.517 -23.614 1.00 28.15 100 PRO A CA 1
ATOM 806 C C . PRO A 1 100 ? 21.954 40.031 -23.965 1.00 28.35 100 PRO A C 1
ATOM 807 O O . PRO A 1 100 ? 22.978 39.361 -24.020 1.00 29.18 100 PRO A O 1
ATOM 811 N N . VAL A 1 101 ? 20.736 39.524 -24.160 1.00 27.95 101 VAL A N 1
ATOM 812 C CA . VAL A 1 101 ? 20.527 38.139 -24.594 1.00 27.29 101 VAL A CA 1
ATOM 813 C C . VAL A 1 101 ? 20.058 38.124 -26.056 1.00 27.25 101 VAL A C 1
ATOM 814 O O . VAL A 1 101 ? 18.950 38.576 -26.360 1.00 28.08 101 VAL A O 1
ATOM 818 N N . LYS A 1 102 ? 20.890 37.602 -26.953 1.00 26.06 102 LYS A N 1
ATOM 819 C CA . LYS A 1 102 ? 20.622 37.719 -28.386 1.00 25.64 102 LYS A CA 1
ATOM 820 C C . LYS A 1 102 ? 20.316 36.400 -29.117 1.00 24.43 102 LYS A C 1
ATOM 821 O O . LYS A 1 102 ? 20.278 36.366 -30.344 1.00 24.38 102 LYS A O 1
ATOM 827 N N . GLU A 1 103 ? 20.085 35.320 -28.370 1.00 23.03 103 GLU A N 1
ATOM 828 C CA . GLU A 1 103 ? 19.848 34.024 -29.006 1.00 21.38 103 GLU A CA 1
ATOM 829 C C . GLU A 1 103 ? 18.495 33.987 -29.677 1.00 20.43 103 GLU A C 1
ATOM 830 O O . GLU A 1 103 ? 17.544 34.578 -29.180 1.00 21.14 103 GLU A O 1
ATOM 836 N N . ALA A 1 104 ? 18.393 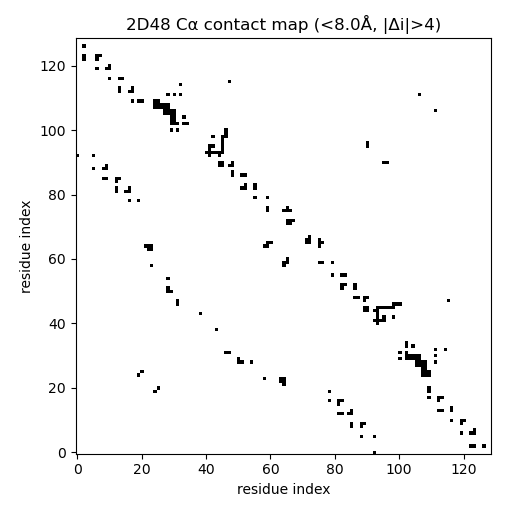33.287 -30.795 1.00 18.40 104 ALA A N 1
ATOM 837 C CA . ALA A 1 104 ? 17.096 33.136 -31.452 1.00 17.76 104 ALA A CA 1
ATOM 838 C C . ALA A 1 104 ? 16.317 31.938 -30.902 1.00 16.69 104 ALA A C 1
ATOM 839 O O . ALA A 1 104 ? 15.101 32.006 -30.734 1.00 16.64 104 ALA A O 1
ATOM 841 N N . ASN A 1 105 ? 17.031 30.835 -30.677 1.00 15.54 105 ASN A N 1
ATOM 842 C CA . ASN A 1 105 ? 16.407 29.570 -30.369 1.00 14.54 105 ASN A CA 1
ATOM 843 C C . ASN A 1 105 ? 15.580 29.793 -29.159 1.00 12.94 105 ASN A C 1
ATOM 844 O O . ASN A 1 105 ? 15.993 30.511 -28.228 1.00 10.63 105 ASN A O 1
ATOM 849 N N . GLN A 1 106 ? 14.399 29.197 -29.171 1.00 12.31 106 GLN A N 1
ATOM 850 C CA . GLN A 1 106 ? 13.569 29.139 -28.001 1.00 13.05 106 GLN A CA 1
ATOM 851 C C . GLN A 1 106 ? 13.581 27.708 -27.478 1.00 13.56 106 GLN A C 1
ATOM 852 O O . GLN A 1 106 ? 13.487 26.733 -28.283 1.00 16.49 106 GLN A O 1
ATOM 858 N N . SER A 1 107 ? 13.794 27.602 -26.178 1.00 12.85 107 SER A N 1
ATOM 859 C CA . SER A 1 107 ? 13.707 26.343 -25.469 1.00 14.22 107 SER A CA 1
ATOM 860 C C . SER A 1 107 ? 12.397 26.342 -24.729 1.00 12.69 107 SER A C 1
ATOM 861 O O . SER A 1 107 ? 11.952 27.399 -24.252 1.00 13.93 107 SER A O 1
ATOM 864 N N . THR A 1 108 ? 11.823 25.172 -24.494 1.00 13.17 108 THR A N 1
ATOM 865 C CA . THR A 1 108 ? 10.784 25.130 -23.466 1.00 12.28 108 THR A CA 1
ATOM 866 C C . THR A 1 108 ? 11.370 25.560 -22.147 1.00 12.87 108 THR A C 1
ATOM 867 O O . THR A 1 108 ? 12.554 25.359 -21.897 1.00 11.90 108 THR A O 1
ATOM 871 N N . LEU A 1 109 ? 10.519 26.040 -21.241 1.00 11.51 109 LEU A N 1
ATOM 872 C CA . LEU A 1 109 ? 11.017 26.378 -19.901 1.00 10.84 109 LEU A CA 1
ATOM 873 C C . LEU A 1 109 ? 11.571 25.121 -19.201 1.00 12.51 109 LEU A C 1
ATOM 874 O O . LEU A 1 109 ? 12.628 25.175 -18.565 1.00 11.82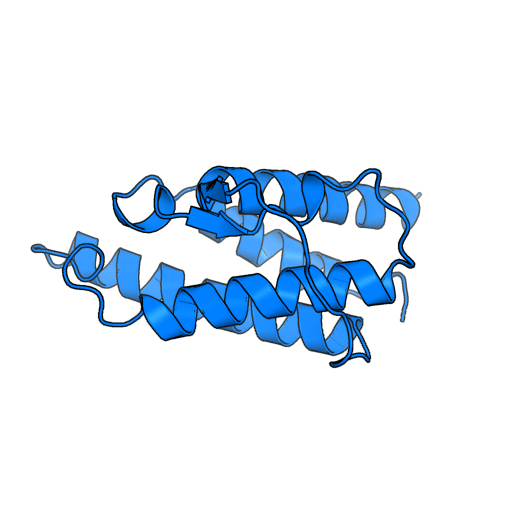 109 LEU A O 1
ATOM 879 N N . GLU A 1 110 ? 10.891 23.985 -19.374 1.00 12.73 110 GLU A N 1
ATOM 880 C CA . GLU A 1 110 ? 11.336 22.763 -18.729 1.00 14.06 110 GLU A CA 1
ATOM 881 C C . GLU A 1 110 ? 12.780 22.447 -19.153 1.00 13.33 110 GLU A C 1
ATOM 882 O O . GLU A 1 110 ? 13.634 22.182 -18.315 1.00 13.96 110 GLU A O 1
ATOM 888 N N . ASN A 1 111 ? 13.059 22.521 -20.440 1.00 10.76 111 ASN A N 1
ATOM 889 C CA . ASN A 1 111 ? 14.409 22.184 -20.918 1.00 12.26 111 ASN A CA 1
ATOM 890 C C . ASN A 1 111 ? 15.437 23.218 -20.474 1.00 12.42 111 ASN A C 1
ATOM 891 O O . ASN A 1 111 ? 16.577 22.879 -20.154 1.00 13.73 111 ASN A O 1
ATOM 896 N N . PHE A 1 112 ? 15.025 24.488 -20.441 1.00 10.94 112 PHE A N 1
ATOM 897 C CA . PHE A 1 112 ? 15.919 25.536 -19.970 1.00 11.54 112 PHE A CA 1
ATOM 898 C C . PHE A 1 112 ? 16.277 25.291 -18.489 1.00 12.08 112 PHE A C 1
ATOM 899 O O . PHE A 1 112 ? 17.442 25.394 -18.083 1.00 12.07 112 PHE A O 1
ATOM 907 N N . LEU A 1 113 ? 15.271 24.999 -17.673 1.00 13.10 113 LEU A N 1
ATOM 908 C CA . LEU A 1 113 ? 15.514 24.802 -16.228 1.00 13.12 113 LEU A CA 1
ATOM 909 C C . LEU A 1 113 ? 16.379 23.547 -15.988 1.00 13.61 113 LEU A C 1
ATOM 910 O O . LEU A 1 113 ? 17.263 23.584 -15.147 1.00 14.19 113 LEU A O 1
ATOM 915 N N . GLU A 1 114 ? 16.178 22.499 -16.763 1.00 13.84 114 GLU A N 1
ATOM 916 C CA . GLU A 1 114 ? 17.032 21.303 -16.611 1.00 13.94 114 GLU A CA 1
ATOM 917 C C . GLU A 1 114 ? 18.465 21.644 -16.958 1.00 14.13 114 GLU A C 1
ATOM 918 O O . GLU A 1 114 ? 19.410 21.197 -16.287 1.00 12.77 114 GLU A O 1
ATOM 924 N N . ARG A 1 115 ? 18.663 22.401 -18.034 1.00 12.99 115 ARG A N 1
ATOM 925 C CA . ARG A 1 115 ? 20.035 22.756 -18.413 1.00 13.93 115 ARG A CA 1
ATOM 926 C C . ARG A 1 115 ? 20.681 23.638 -17.336 1.00 13.61 115 ARG A C 1
ATOM 927 O O . ARG A 1 115 ? 21.843 23.476 -16.984 1.00 13.26 115 ARG A O 1
ATOM 935 N N . LEU A 1 116 ? 19.911 24.564 -16.783 1.00 11.88 116 LEU A N 1
ATOM 936 C CA . LEU A 1 116 ? 20.458 25.455 -15.802 1.00 12.06 116 LEU A CA 1
ATOM 937 C C . LEU A 1 116 ? 20.799 24.599 -14.575 1.00 13.03 116 LEU A C 1
ATOM 938 O O . LEU A 1 116 ? 21.806 24.824 -13.887 1.00 12.91 116 LEU A O 1
ATOM 943 N N . LYS A 1 117 ? 19.949 23.622 -14.292 1.00 13.58 117 LYS A N 1
ATOM 944 C CA . LYS A 1 117 ? 20.243 22.770 -13.133 1.00 14.42 117 LYS A CA 1
ATOM 945 C C . LYS A 1 117 ? 21.575 22.038 -13.321 1.00 15.12 117 LYS A C 1
ATOM 946 O O . LYS A 1 117 ? 22.393 21.945 -12.387 1.00 14.54 117 LYS A O 1
ATOM 952 N N . THR A 1 118 ? 21.812 21.535 -14.519 1.00 13.56 118 THR A N 1
ATOM 953 C CA . THR A 1 118 ? 23.101 20.873 -14.771 1.00 13.28 118 THR A CA 1
ATOM 954 C C . THR A 1 118 ? 24.276 21.818 -14.541 1.00 12.72 118 THR A C 1
ATOM 955 O O . THR A 1 118 ? 25.288 21.431 -13.923 1.00 13.45 118 THR A O 1
ATOM 959 N N . ILE A 1 119 ? 24.162 23.040 -15.057 1.00 12.64 119 ILE A N 1
ATOM 960 C CA . ILE A 1 119 ? 25.196 24.066 -14.889 1.00 12.17 119 ILE A CA 1
ATOM 961 C C . ILE A 1 119 ? 25.467 24.382 -13.420 1.00 12.68 119 ILE A C 1
ATOM 962 O O . ILE A 1 119 ? 26.615 24.477 -13.000 1.00 13.34 119 ILE A O 1
ATOM 967 N N . MET A 1 120 ? 24.388 24.533 -12.662 1.00 10.80 120 MET A N 1
ATOM 968 C CA . MET A 1 120 ? 24.515 24.849 -11.244 1.00 11.40 120 MET A CA 1
ATOM 969 C C . MET A 1 120 ? 25.076 23.700 -10.430 1.00 12.20 120 MET A C 1
ATOM 970 O O . MET A 1 120 ? 25.906 23.930 -9.561 1.00 12.21 120 MET A O 1
ATOM 975 N N . ARG A 1 121 ? 24.670 22.476 -10.737 1.00 11.18 121 ARG A N 1
ATOM 976 C CA . ARG A 1 121 ? 25.255 21.336 -10.048 1.00 12.85 121 ARG A CA 1
ATOM 977 C C . ARG A 1 121 ? 26.744 21.192 -10.374 1.00 12.65 121 ARG A C 1
ATOM 978 O O . ARG A 1 121 ? 27.539 20.745 -9.511 1.00 14.31 121 ARG A O 1
ATOM 986 N N . GLU A 1 122 ? 27.134 21.530 -11.612 1.00 11.16 122 GLU A N 1
ATOM 987 C CA . GLU A 1 122 ? 28.541 21.528 -12.001 1.00 12.87 122 GLU A CA 1
ATOM 988 C C . GLU A 1 122 ? 29.342 22.584 -11.250 1.00 12.21 122 GLU A C 1
ATOM 989 O O . GLU A 1 122 ? 30.477 22.329 -10.784 1.00 12.20 122 GLU A O 1
ATOM 995 N N . LYS A 1 123 ? 28.751 23.751 -11.067 1.00 12.04 123 LYS A N 1
ATOM 996 C CA . LYS A 1 123 ? 29.440 24.765 -10.291 1.00 11.67 123 LYS A CA 1
ATOM 997 C C . LYS A 1 123 ? 29.598 24.278 -8.852 1.00 11.67 123 LYS A C 1
ATOM 998 O O . LYS A 1 123 ? 30.645 24.488 -8.227 1.00 11.55 123 LYS A O 1
ATOM 1004 N N . TYR A 1 124 ? 28.545 23.671 -8.324 1.00 12.24 124 TYR A N 1
ATOM 1005 C CA . TYR A 1 124 ? 28.608 23.159 -6.948 1.00 11.93 124 TYR A CA 1
ATOM 1006 C C . TYR A 1 124 ? 29.731 22.126 -6.849 1.00 12.18 124 TYR A C 1
ATOM 1007 O O . TYR A 1 124 ? 30.574 22.159 -5.933 1.00 11.65 124 TYR A O 1
ATOM 1016 N N . SER A 1 125 ? 29.752 21.202 -7.791 1.00 10.92 125 SER A N 1
ATOM 1017 C CA . SER A 1 125 ? 30.800 20.164 -7.855 1.00 12.07 125 SER A CA 1
ATOM 1018 C C . SER A 1 125 ? 32.220 20.782 -7.883 1.00 12.27 125 SER A C 1
ATOM 1019 O O . SER A 1 125 ? 33.144 20.294 -7.203 1.00 13.97 125 SER A O 1
ATOM 1022 N N . LYS A 1 126 ? 32.406 21.840 -8.672 1.00 12.99 126 LYS A N 1
ATOM 1023 C CA . LYS A 1 126 ? 33.730 22.453 -8.800 1.00 13.75 126 LYS A CA 1
ATOM 1024 C C . LYS A 1 126 ? 34.133 23.204 -7.543 1.00 13.92 126 LYS A C 1
ATOM 1025 O O . LYS A 1 126 ? 35.319 23.540 -7.404 1.00 12.74 126 LYS A O 1
ATOM 1031 N N . CYS A 1 127 ? 33.170 23.450 -6.646 1.00 12.98 127 CYS A N 1
ATOM 1032 C CA . CYS A 1 127 ? 33.421 24.179 -5.395 1.00 13.69 127 CYS A CA 1
ATOM 1033 C C . CYS A 1 127 ? 33.831 23.235 -4.315 1.00 14.68 127 CYS A C 1
ATOM 1034 O O . CYS A 1 127 ? 34.498 23.619 -3.359 1.00 15.20 127 CYS A O 1
ATOM 1037 N N . SER A 1 128 ? 33.378 21.994 -4.436 1.00 14.91 128 SER A N 1
ATOM 1038 C CA . SER A 1 128 ? 33.509 21.073 -3.323 1.00 14.98 128 SER A CA 1
ATOM 1039 C C . SER A 1 128 ? 34.511 19.953 -3.637 1.00 13.71 128 SER A C 1
ATOM 1040 O O . SER A 1 128 ? 34.934 19.751 -4.785 1.00 13.46 128 SER A O 1
ATOM 1043 N N . SER A 1 129 ? 34.901 19.244 -2.597 1.00 14.50 129 SER A N 1
ATOM 1044 C CA . SER A 1 129 ? 35.939 18.250 -2.726 1.00 14.98 129 SER A CA 1
ATOM 1045 C C . SER A 1 129 ? 35.402 17.090 -3.552 1.00 15.70 129 SER A C 1
ATOM 1046 O O . SER A 1 129 ? 34.170 16.934 -3.678 1.00 17.60 129 SER A O 1
#

CATH classification: 1.20.1250.10

Radius of gyration: 14.4 Å; Cα contacts (8 Å, |Δi|>4): 147; chains: 1; bounding box: 45×26×31 Å